Protein AF-M7NR10-F1 (afdb_monomer_lite)

pLDDT: mean 88.21, std 9.92, range [41.5, 98.06]

Organism: NCBI:txid1279009

Radius of gyration: 16.75 Å; chains: 1; bounding box: 36×43×39 Å

Secondary structure (DSSP, 8-state):
---S-SS-TTSS-----------HHHHHHHHHTT--HHHHHHHHHHHHHT-TTS--THHHHHHHHHHHHTTTTTTTS-HHHHHHHHHHHHHHHHT--TT--HHHHHHHHHHHHHHHHHHHHHHHHHHHTT-

Sequence (131 aa):
MKLPFKKKPWEGAQIVEIRLLFPAHSWMLCRLLAVDPEKLILDFLTTLGGESYSRQGPARQLLEEYLLHCDYGQQHYTPEDIRLMLEELRAIGLLWPREASRKITQRHTAWRNMYHQYWYRKWYDKNRRKH

Structure (mmCIF, N/CA/C/O backbone):
data_AF-M7NR10-F1
#
_entry.id   AF-M7NR10-F1
#
loop_
_atom_site.group_PDB
_atom_site.id
_atom_site.type_symbol
_atom_site.label_atom_id
_atom_site.label_alt_id
_atom_site.label_comp_id
_atom_site.label_asym_id
_atom_site.label_entity_id
_atom_site.label_seq_id
_atom_site.pdbx_PDB_ins_code
_atom_site.Cartn_x
_atom_site.Cartn_y
_atom_site.Cartn_z
_atom_site.occupancy
_atom_site.B_iso_or_equiv
_atom_site.auth_seq_id
_atom_site.auth_comp_id
_atom_site.auth_asym_id
_atom_site.auth_atom_id
_atom_site.pdbx_PDB_model_num
ATOM 1 N N . MET A 1 1 ? -0.275 1.034 20.791 1.00 47.94 1 MET A N 1
ATOM 2 C CA . MET A 1 1 ? 0.257 -0.065 19.953 1.00 47.94 1 MET A CA 1
ATOM 3 C C . MET A 1 1 ? 1.736 0.195 19.694 1.00 47.94 1 MET A C 1
ATOM 5 O O . MET A 1 1 ? 2.055 1.288 19.243 1.00 47.94 1 MET A O 1
ATOM 9 N N . LYS A 1 2 ? 2.648 -0.732 20.026 1.00 56.31 2 LYS A N 1
ATOM 10 C CA . LYS A 1 2 ? 4.056 -0.606 19.604 1.00 56.31 2 LYS A CA 1
ATOM 11 C C . LYS A 1 2 ? 4.127 -0.950 18.120 1.00 56.31 2 LYS A C 1
ATOM 13 O O . LYS A 1 2 ? 3.666 -2.015 17.723 1.00 56.31 2 LYS A O 1
ATOM 18 N N . LEU A 1 3 ? 4.644 -0.031 17.315 1.00 62.41 3 LEU A N 1
ATOM 19 C CA . LEU A 1 3 ? 4.812 -0.254 15.886 1.00 62.41 3 LEU A CA 1
ATOM 20 C C . LEU A 1 3 ? 6.012 -1.186 15.643 1.00 62.41 3 LEU A C 1
ATOM 22 O O . LEU A 1 3 ? 7.032 -1.017 16.310 1.00 62.41 3 LEU A O 1
ATOM 26 N N . PRO A 1 4 ? 5.934 -2.128 14.687 1.00 67.44 4 PRO A N 1
ATOM 27 C CA . PRO A 1 4 ? 7.059 -3.002 14.342 1.00 67.44 4 PRO A CA 1
ATOM 28 C C . PRO A 1 4 ? 8.168 -2.272 13.557 1.00 67.44 4 PRO A C 1
ATOM 30 O O . PRO A 1 4 ? 9.196 -2.860 13.230 1.00 67.44 4 PRO A O 1
ATOM 33 N N . PHE A 1 5 ? 7.972 -0.990 13.237 1.00 69.44 5 PHE A N 1
ATOM 34 C CA . PHE A 1 5 ? 8.880 -0.193 12.420 1.00 69.44 5 PHE A CA 1
ATOM 35 C C . PHE A 1 5 ? 10.034 0.378 13.255 1.00 69.44 5 PHE A C 1
ATOM 37 O O . PHE A 1 5 ? 9.820 1.027 14.278 1.00 69.44 5 PHE A O 1
ATOM 44 N N . LYS A 1 6 ? 11.272 0.173 12.787 1.00 72.12 6 LYS A N 1
ATOM 45 C CA . LYS A 1 6 ? 12.489 0.761 13.389 1.00 72.12 6 LYS A CA 1
ATOM 46 C C . LYS A 1 6 ? 12.704 2.224 12.983 1.00 72.12 6 LYS A C 1
ATOM 48 O O . LYS A 1 6 ? 13.484 2.933 13.610 1.00 72.12 6 LYS A O 1
ATOM 53 N N . LYS A 1 7 ? 12.042 2.647 11.909 1.00 80.25 7 LYS A N 1
ATOM 54 C CA . LYS A 1 7 ? 12.165 3.949 11.254 1.00 80.25 7 LYS A CA 1
ATOM 55 C C . LYS A 1 7 ? 10.805 4.634 11.192 1.00 80.25 7 LYS A C 1
ATOM 57 O O . LYS A 1 7 ? 9.768 4.004 11.411 1.00 80.25 7 LYS A O 1
ATOM 62 N N . LYS A 1 8 ? 10.785 5.932 10.897 1.00 83.44 8 LYS A N 1
ATOM 63 C CA . LYS A 1 8 ? 9.522 6.685 10.814 1.00 83.44 8 LYS A CA 1
ATOM 64 C C . LYS A 1 8 ? 8.688 6.183 9.625 1.00 83.44 8 LYS A C 1
ATOM 66 O O . LYS A 1 8 ? 9.279 5.824 8.610 1.00 83.44 8 LYS A O 1
ATOM 71 N N . PRO A 1 9 ? 7.341 6.196 9.688 1.00 80.31 9 PRO A N 1
ATOM 72 C CA . PRO A 1 9 ? 6.489 5.627 8.632 1.00 80.31 9 PRO A CA 1
ATOM 73 C C . PRO A 1 9 ? 6.743 6.168 7.215 1.00 80.31 9 PRO A C 1
ATOM 75 O O . PRO A 1 9 ? 6.483 5.481 6.237 1.00 80.31 9 PRO A O 1
ATOM 78 N N . TRP A 1 10 ? 7.273 7.387 7.094 1.00 82.50 10 TRP A N 1
ATOM 79 C CA . TRP A 1 10 ? 7.559 8.049 5.819 1.00 82.50 10 TRP A CA 1
ATOM 80 C C . TRP A 1 10 ? 8.992 7.851 5.294 1.00 82.50 10 TRP A C 1
ATOM 82 O O . TRP A 1 10 ? 9.328 8.381 4.237 1.00 82.50 10 TRP A O 1
ATOM 92 N N . GLU A 1 11 ? 9.855 7.105 5.992 1.00 80.88 11 GLU A N 1
ATOM 93 C CA . GLU A 1 11 ? 11.265 6.881 5.612 1.00 80.88 11 GLU A CA 1
ATOM 94 C C . GLU A 1 11 ? 11.441 5.794 4.530 1.00 80.88 11 GLU A C 1
ATOM 96 O O . GLU A 1 11 ? 12.348 4.963 4.597 1.00 80.88 11 GLU A O 1
ATOM 101 N N . GLY A 1 12 ? 10.582 5.827 3.506 1.00 75.75 12 GLY A N 1
ATOM 102 C CA . GLY A 1 12 ? 10.587 4.892 2.381 1.00 75.75 12 GLY A CA 1
ATOM 103 C C . GLY A 1 12 ? 10.167 3.466 2.755 1.00 75.75 12 GLY A C 1
ATOM 104 O O . GLY A 1 12 ? 9.621 3.220 3.831 1.00 75.75 12 GLY A O 1
ATOM 105 N N . ALA A 1 13 ? 10.418 2.523 1.842 1.00 78.94 13 ALA A N 1
ATOM 106 C CA . ALA A 1 13 ? 10.161 1.107 2.081 1.00 78.94 13 ALA A CA 1
ATOM 107 C C . ALA A 1 13 ? 11.066 0.578 3.202 1.00 78.94 13 ALA A C 1
ATOM 109 O O . ALA A 1 13 ? 12.273 0.835 3.229 1.00 78.94 13 ALA A O 1
ATOM 110 N N . GLN A 1 14 ? 10.476 -0.179 4.122 1.00 81.62 14 GLN A N 1
ATOM 111 C CA . GLN A 1 14 ? 11.174 -0.775 5.254 1.00 81.62 14 GLN A CA 1
ATOM 112 C C . GLN A 1 14 ? 10.982 -2.283 5.217 1.00 81.62 14 GLN A C 1
ATOM 114 O O . GLN A 1 14 ? 9.866 -2.760 5.022 1.00 81.62 14 GLN A O 1
ATOM 119 N N . ILE A 1 15 ? 12.065 -3.025 5.439 1.00 83.50 15 ILE A N 1
ATOM 120 C CA . ILE A 1 15 ? 11.968 -4.463 5.670 1.00 83.50 15 ILE A CA 1
ATOM 121 C C . ILE A 1 15 ? 11.448 -4.658 7.090 1.00 83.50 15 ILE A C 1
ATOM 123 O O . ILE A 1 15 ? 12.030 -4.145 8.050 1.00 83.50 15 ILE A O 1
ATOM 127 N N . VAL A 1 16 ? 10.342 -5.386 7.201 1.00 82.75 16 VAL A N 1
ATOM 128 C CA . VAL A 1 16 ? 9.709 -5.725 8.472 1.00 82.75 16 VAL A CA 1
ATOM 129 C C . VAL A 1 16 ? 9.544 -7.232 8.529 1.00 82.75 16 VAL A C 1
ATOM 131 O O . VAL A 1 16 ? 8.984 -7.833 7.618 1.00 82.75 16 VAL A O 1
ATOM 134 N N . GLU A 1 17 ? 10.011 -7.833 9.617 1.00 85.00 17 GLU A N 1
ATOM 135 C CA . GLU A 1 17 ? 9.738 -9.234 9.917 1.00 85.00 17 GLU A CA 1
ATOM 136 C C . GLU A 1 17 ? 8.450 -9.322 10.733 1.00 85.00 17 GLU A C 1
ATOM 138 O O . GLU A 1 17 ? 8.346 -8.752 11.822 1.00 85.00 17 GLU A O 1
ATOM 143 N N . ILE A 1 18 ? 7.456 -10.029 10.199 1.00 84.31 18 ILE A N 1
ATOM 144 C CA . ILE A 1 18 ? 6.164 -10.231 10.852 1.00 84.31 18 ILE A CA 1
ATOM 145 C C . ILE A 1 18 ? 5.956 -11.731 11.026 1.00 84.31 18 ILE A C 1
ATOM 147 O O . ILE A 1 18 ? 5.968 -12.488 10.059 1.00 84.31 18 ILE A O 1
ATOM 151 N N . ARG A 1 19 ? 5.732 -12.165 12.270 1.00 88.62 19 ARG A N 1
ATOM 152 C CA . ARG A 1 19 ? 5.220 -13.511 12.542 1.00 88.62 19 ARG A CA 1
ATOM 153 C C . ARG A 1 19 ? 3.703 -13.467 12.442 1.00 88.62 19 ARG A C 1
ATOM 155 O O . ARG A 1 19 ? 3.051 -12.851 13.280 1.00 88.62 19 ARG A O 1
ATOM 162 N N . LEU A 1 20 ? 3.162 -14.103 11.411 1.00 87.44 20 LEU A N 1
ATOM 163 C CA . LEU A 1 20 ? 1.730 -14.175 11.153 1.00 87.44 20 LEU A CA 1
AT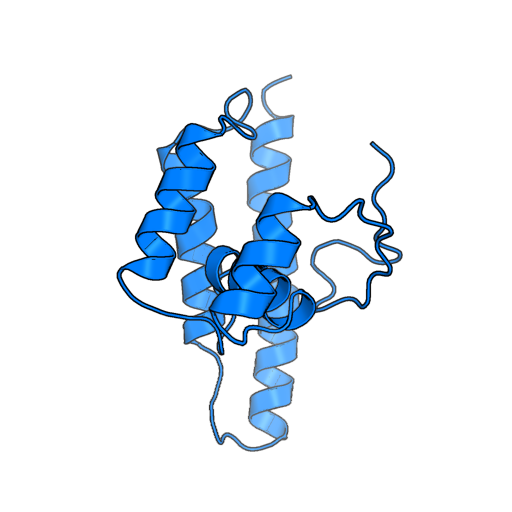OM 164 C C . LEU A 1 20 ? 1.262 -15.625 11.283 1.00 87.44 20 LEU A C 1
ATOM 166 O O . LEU A 1 20 ? 1.874 -16.530 10.718 1.00 87.44 20 LEU A O 1
ATOM 170 N N . LEU A 1 21 ? 0.147 -15.842 11.981 1.00 92.50 21 LEU A N 1
ATOM 171 C CA . LEU A 1 21 ? -0.597 -17.090 11.846 1.00 92.50 21 LEU A CA 1
ATOM 172 C C . LEU A 1 21 ? -1.349 -17.031 10.517 1.00 92.50 21 LEU A C 1
ATOM 174 O O . LEU A 1 21 ? -2.330 -16.301 10.388 1.00 92.50 21 LEU A O 1
ATOM 178 N N . PHE A 1 22 ? -0.859 -17.760 9.518 1.00 91.62 22 PHE A N 1
ATOM 179 C CA . PHE A 1 22 ? -1.507 -17.816 8.213 1.00 91.62 22 PHE A CA 1
ATOM 180 C C . PHE A 1 22 ? -2.661 -18.831 8.252 1.00 91.62 22 PHE A C 1
ATOM 182 O O . PHE A 1 22 ? -2.403 -20.011 8.513 1.00 91.62 22 PHE A O 1
ATOM 189 N N . PRO A 1 23 ? -3.926 -18.422 8.029 1.00 94.94 23 PRO A N 1
ATOM 190 C CA . PRO A 1 23 ? -5.066 -19.324 8.156 1.00 94.94 23 PRO A CA 1
ATOM 191 C C . PRO A 1 23 ? -4.978 -20.515 7.197 1.00 94.94 23 PRO A C 1
ATOM 193 O O . PRO A 1 23 ? -4.626 -20.357 6.027 1.00 94.94 23 PRO A O 1
ATOM 196 N N . ALA A 1 24 ? -5.381 -21.700 7.665 1.00 96.50 24 ALA A N 1
ATOM 197 C CA . ALA A 1 24 ? -5.380 -22.917 6.850 1.00 96.50 24 ALA A CA 1
ATOM 198 C C . ALA A 1 24 ? -6.186 -22.746 5.549 1.00 96.50 24 ALA A C 1
ATOM 200 O O . ALA A 1 24 ? -5.735 -23.164 4.488 1.00 96.50 24 ALA A O 1
ATOM 201 N N . HIS A 1 25 ? -7.331 -22.055 5.610 1.00 96.12 25 HIS A N 1
ATOM 202 C CA . HIS A 1 25 ? -8.148 -21.727 4.437 1.00 96.12 25 HIS A CA 1
ATOM 203 C C . HIS A 1 25 ? -7.375 -20.930 3.383 1.00 96.12 25 HIS A C 1
ATOM 205 O O . HIS A 1 25 ? -7.396 -21.280 2.205 1.00 96.12 25 HIS A O 1
ATOM 211 N N . SER A 1 26 ? -6.630 -19.907 3.803 1.00 94.50 26 SER A N 1
ATOM 212 C CA . SER A 1 26 ? -5.771 -19.130 2.909 1.00 94.50 26 SER A CA 1
ATOM 213 C C . SER A 1 26 ? -4.652 -19.996 2.327 1.00 94.50 26 SER A C 1
ATOM 215 O O . SER A 1 26 ? -4.355 -19.896 1.141 1.00 94.50 26 SER A O 1
ATOM 217 N N . TRP A 1 27 ? -4.079 -20.900 3.130 1.00 95.31 27 TRP A N 1
ATOM 218 C CA . TRP A 1 27 ? -3.049 -21.844 2.683 1.00 95.31 27 TRP A CA 1
ATOM 219 C C . TRP A 1 27 ? -3.571 -22.780 1.585 1.00 95.31 27 TRP A C 1
ATOM 221 O O . TRP A 1 27 ? -2.918 -22.962 0.557 1.00 95.31 27 TRP A O 1
ATOM 231 N N . MET A 1 28 ? -4.775 -23.327 1.768 1.00 97.38 28 MET A N 1
ATOM 232 C CA . MET A 1 28 ? -5.437 -24.173 0.773 1.00 97.38 28 MET A CA 1
ATOM 233 C C . MET A 1 28 ? -5.686 -23.412 -0.534 1.00 97.38 28 MET A C 1
ATOM 235 O O . MET A 1 28 ? -5.360 -23.921 -1.605 1.00 97.38 28 MET A O 1
ATOM 239 N N . LEU A 1 29 ? -6.189 -22.175 -0.456 1.00 97.44 29 LEU A N 1
ATOM 240 C CA . LEU A 1 29 ? -6.424 -21.339 -1.637 1.00 97.44 29 LEU A CA 1
ATOM 241 C C . LEU A 1 29 ? -5.130 -21.031 -2.396 1.00 97.44 29 LEU A C 1
ATOM 243 O O . LEU A 1 29 ? -5.087 -21.211 -3.611 1.00 97.44 29 LEU A O 1
ATOM 247 N N . CYS A 1 30 ? -4.062 -20.637 -1.696 1.00 97.12 30 CYS A N 1
ATOM 248 C CA . CYS A 1 30 ? -2.754 -20.397 -2.308 1.00 97.12 30 CYS A CA 1
ATOM 249 C C . CYS A 1 30 ? -2.257 -21.623 -3.086 1.00 97.12 30 CYS A C 1
ATOM 251 O O . CYS A 1 30 ? -1.778 -21.496 -4.213 1.00 97.12 30 CYS A O 1
ATOM 253 N N . ARG A 1 31 ? -2.423 -22.826 -2.521 1.00 97.00 31 ARG A N 1
ATOM 254 C CA . ARG A 1 31 ? -2.018 -24.076 -3.179 1.00 97.00 31 ARG A CA 1
ATOM 255 C C . ARG A 1 31 ? -2.841 -24.385 -4.419 1.00 97.00 31 ARG A C 1
ATOM 257 O O . ARG A 1 31 ? -2.258 -24.753 -5.432 1.00 97.00 31 ARG A O 1
ATOM 264 N N . LEU A 1 32 ? -4.160 -24.222 -4.348 1.00 98.06 32 LEU A N 1
ATOM 265 C CA . LEU A 1 32 ? -5.058 -24.490 -5.474 1.00 98.06 32 LEU A CA 1
ATOM 266 C C . LEU A 1 32 ? -4.857 -23.503 -6.629 1.00 98.06 32 LEU A C 1
ATOM 268 O O . LEU A 1 32 ? -4.923 -23.895 -7.789 1.00 98.06 32 LEU A O 1
ATOM 272 N N . LEU A 1 33 ? -4.586 -22.235 -6.316 1.00 97.38 33 LEU A N 1
ATOM 273 C CA . LEU A 1 33 ? -4.404 -21.170 -7.305 1.00 97.38 33 LEU A CA 1
ATOM 274 C C . LEU A 1 33 ? -2.950 -21.020 -7.784 1.00 97.38 33 LEU A C 1
ATOM 276 O O . LEU A 1 33 ? -2.672 -20.136 -8.590 1.00 97.38 33 LEU A O 1
ATOM 280 N N . ALA A 1 34 ? -2.027 -21.853 -7.286 1.00 97.00 34 ALA A N 1
ATOM 281 C CA . ALA A 1 34 ? -0.588 -21.753 -7.538 1.00 97.00 34 ALA A CA 1
ATOM 282 C C . ALA A 1 34 ? -0.013 -20.349 -7.240 1.00 97.00 34 ALA A C 1
ATOM 284 O O . ALA A 1 34 ? 0.800 -19.813 -7.994 1.00 97.00 34 ALA A O 1
ATOM 285 N N . VAL A 1 35 ? -0.438 -19.750 -6.123 1.00 96.44 35 VAL A N 1
ATOM 286 C CA . VAL A 1 35 ? 0.015 -18.431 -5.664 1.00 96.44 35 VAL A CA 1
ATOM 287 C C . VAL A 1 35 ? 0.869 -18.584 -4.409 1.00 96.44 35 VAL A C 1
ATOM 289 O O . VAL A 1 35 ? 0.464 -19.227 -3.445 1.00 96.44 35 VAL A O 1
ATOM 292 N N . ASP A 1 36 ? 2.042 -17.956 -4.404 1.00 95.19 36 ASP A N 1
ATOM 293 C CA . ASP A 1 36 ? 2.880 -17.848 -3.209 1.00 95.19 36 ASP A CA 1
ATOM 294 C C . ASP A 1 36 ? 2.199 -16.939 -2.156 1.00 95.19 36 ASP A C 1
ATOM 296 O O . ASP A 1 36 ? 1.839 -15.803 -2.489 1.00 95.19 36 ASP A O 1
ATOM 300 N N . PRO A 1 37 ? 2.012 -17.392 -0.897 1.00 93.00 37 PRO A N 1
ATOM 301 C CA . PRO A 1 37 ? 1.477 -16.564 0.183 1.00 93.00 37 PRO A CA 1
ATOM 302 C C . PRO A 1 37 ? 2.191 -15.219 0.368 1.00 93.00 37 PRO A C 1
ATOM 304 O O . PRO A 1 37 ? 1.525 -14.210 0.600 1.00 93.00 37 PRO A O 1
ATOM 307 N N . GLU A 1 38 ? 3.520 -15.176 0.246 1.00 91.69 38 GLU A N 1
ATOM 308 C CA . GLU A 1 38 ? 4.287 -13.933 0.389 1.00 91.69 38 GLU A CA 1
ATOM 309 C C . GLU A 1 38 ? 3.935 -12.958 -0.734 1.00 91.69 38 GLU A C 1
ATOM 311 O O . GLU A 1 38 ? 3.628 -11.789 -0.486 1.00 91.69 38 GLU A O 1
ATOM 316 N N . LYS A 1 39 ? 3.880 -13.466 -1.970 1.00 92.50 39 LYS A N 1
ATOM 317 C CA . LYS A 1 39 ? 3.464 -12.684 -3.135 1.00 92.50 39 LYS A CA 1
ATOM 318 C C . LYS A 1 39 ? 2.038 -12.165 -2.979 1.00 92.50 39 LYS A C 1
ATOM 320 O O . LYS A 1 39 ? 1.789 -11.010 -3.303 1.00 92.50 39 LYS A O 1
ATOM 325 N N . LEU A 1 40 ? 1.111 -12.987 -2.482 1.00 93.62 40 LEU A N 1
ATOM 326 C CA . LEU A 1 40 ? -0.279 -12.582 -2.260 1.00 93.62 40 LEU A CA 1
ATOM 327 C C . LEU A 1 40 ? -0.367 -11.399 -1.285 1.00 93.62 40 LEU A C 1
ATOM 329 O O . LEU A 1 40 ? -1.045 -10.412 -1.571 1.00 93.62 40 LEU A O 1
ATOM 333 N N . ILE A 1 41 ? 0.334 -11.489 -0.151 1.00 93.06 41 ILE A N 1
ATOM 334 C CA . ILE A 1 41 ? 0.364 -10.432 0.867 1.00 93.06 41 ILE A CA 1
ATOM 335 C C . ILE A 1 41 ? 1.024 -9.169 0.304 1.00 93.06 41 ILE A C 1
ATOM 337 O O . ILE A 1 41 ? 0.507 -8.067 0.488 1.00 93.06 41 ILE A O 1
ATOM 341 N N . LEU A 1 42 ? 2.141 -9.312 -0.412 1.00 91.25 42 LEU A N 1
ATOM 342 C CA . LEU A 1 42 ? 2.849 -8.184 -1.009 1.00 91.25 42 LEU A CA 1
ATOM 343 C C . LEU A 1 42 ? 1.999 -7.480 -2.075 1.00 91.25 42 LEU A C 1
ATOM 345 O O . LEU A 1 42 ? 1.886 -6.253 -2.050 1.00 91.25 42 LEU A O 1
ATOM 349 N N . ASP A 1 43 ? 1.371 -8.233 -2.981 1.00 93.56 43 ASP A N 1
ATOM 350 C CA . ASP A 1 43 ? 0.467 -7.700 -4.004 1.00 93.56 43 ASP A CA 1
ATOM 351 C C . ASP A 1 43 ? -0.690 -6.933 -3.342 1.00 93.56 43 ASP A C 1
ATOM 353 O O . ASP A 1 43 ? -1.021 -5.831 -3.780 1.00 93.56 43 ASP A O 1
ATOM 357 N N . PHE A 1 44 ? -1.269 -7.468 -2.262 1.00 93.69 44 PHE A N 1
ATOM 358 C CA . PHE A 1 44 ? -2.323 -6.795 -1.498 1.00 93.69 44 PHE A CA 1
ATOM 359 C C . PHE A 1 44 ? -1.840 -5.458 -0.917 1.00 93.69 44 PHE A C 1
ATOM 361 O O . PHE A 1 44 ? -2.437 -4.414 -1.184 1.00 93.69 44 PHE A O 1
ATOM 368 N N . LEU A 1 45 ? -0.738 -5.468 -0.157 1.00 92.06 45 LEU A N 1
ATOM 369 C CA . LEU A 1 45 ? -0.222 -4.280 0.534 1.00 92.06 45 LEU A CA 1
ATOM 370 C C . LEU A 1 45 ? 0.212 -3.188 -0.444 1.00 92.06 45 LEU A C 1
ATOM 372 O O . LEU A 1 45 ? -0.058 -2.009 -0.223 1.00 92.06 45 LEU A O 1
ATOM 376 N N . THR A 1 46 ? 0.865 -3.574 -1.537 1.00 92.38 46 THR A N 1
ATOM 377 C CA . THR A 1 46 ? 1.363 -2.629 -2.543 1.00 92.38 46 THR A CA 1
ATOM 378 C C . THR A 1 46 ? 0.230 -2.049 -3.386 1.00 92.38 46 THR A C 1
ATOM 380 O O . THR A 1 46 ? 0.275 -0.862 -3.707 1.00 92.38 46 THR A O 1
ATOM 383 N N . THR A 1 47 ? -0.811 -2.838 -3.687 1.00 93.94 47 THR A N 1
ATOM 384 C CA . THR A 1 47 ? -2.039 -2.374 -4.365 1.00 93.94 47 THR A CA 1
ATOM 385 C C . THR A 1 47 ? -2.824 -1.402 -3.504 1.00 93.94 47 THR A C 1
ATOM 387 O O . THR A 1 47 ? -3.176 -0.325 -3.986 1.00 93.94 47 THR A O 1
ATOM 390 N N . LEU A 1 48 ? -3.026 -1.724 -2.227 1.00 91.75 48 LEU A N 1
ATOM 391 C CA . LEU A 1 48 ? -3.679 -0.817 -1.288 1.00 91.75 48 LEU A CA 1
ATOM 392 C C . LEU A 1 48 ? -2.867 0.475 -1.085 1.00 91.75 48 LEU A C 1
ATOM 394 O O . LEU A 1 48 ? -3.422 1.567 -1.119 1.00 91.75 48 LEU A O 1
ATOM 398 N N . GLY A 1 49 ? -1.544 0.361 -0.924 1.00 89.75 49 GLY A N 1
ATOM 399 C CA . GLY A 1 49 ? -0.638 1.500 -0.735 1.00 89.75 49 GLY A CA 1
ATOM 400 C C . GLY A 1 49 ? -0.394 2.346 -1.990 1.00 89.75 49 GLY A C 1
ATOM 401 O O . GLY A 1 49 ? 0.217 3.408 -1.897 1.00 89.75 49 GLY A O 1
ATOM 402 N N . GLY A 1 50 ? -0.857 1.899 -3.161 1.00 90.06 50 GLY A N 1
ATOM 403 C CA . GLY A 1 50 ? -0.709 2.628 -4.418 1.00 90.06 50 GLY A CA 1
ATOM 404 C C . GLY A 1 50 ? 0.728 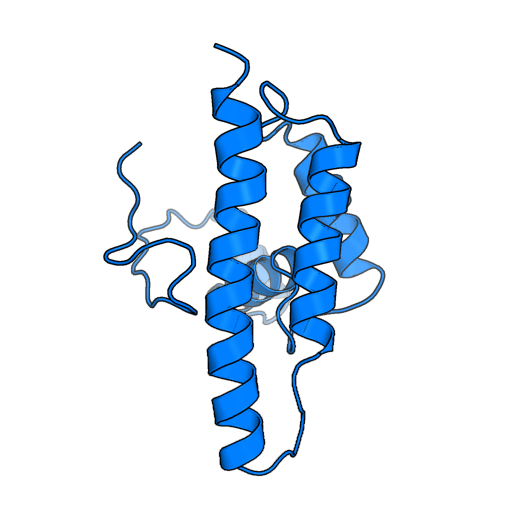2.726 -4.931 1.00 90.06 50 GLY A C 1
ATOM 405 O O . GLY A 1 50 ? 1.067 3.712 -5.582 1.00 90.06 50 GLY A O 1
ATOM 406 N N . GLU A 1 51 ? 1.574 1.727 -4.662 1.00 89.44 51 GLU A N 1
ATOM 407 C CA . GLU A 1 51 ? 2.956 1.705 -5.157 1.00 89.44 51 GLU A CA 1
ATOM 408 C C . GLU A 1 51 ? 3.024 1.709 -6.692 1.00 89.44 51 GLU A C 1
ATOM 410 O O . GLU A 1 51 ? 2.114 1.256 -7.388 1.00 89.44 51 GLU A O 1
ATOM 415 N N . SER A 1 52 ? 4.139 2.177 -7.249 1.00 85.19 52 SER A N 1
ATOM 416 C CA . SER A 1 52 ? 4.291 2.371 -8.700 1.00 85.19 52 SER A CA 1
ATOM 417 C C . SER A 1 52 ? 4.223 1.085 -9.534 1.00 85.19 52 SER A C 1
ATOM 419 O O . SER A 1 52 ? 3.917 1.132 -10.728 1.00 85.19 52 SER A O 1
ATOM 421 N N . TYR A 1 53 ? 4.514 -0.057 -8.913 1.00 84.44 53 TYR A N 1
ATOM 422 C CA . TYR A 1 53 ? 4.471 -1.400 -9.498 1.00 84.44 53 TYR A CA 1
ATOM 423 C C . TYR A 1 53 ? 3.224 -2.192 -9.074 1.00 84.44 53 TYR A C 1
ATOM 425 O O . TYR A 1 53 ? 3.122 -3.384 -9.353 1.00 84.44 53 TYR A O 1
ATOM 433 N N . SER A 1 54 ? 2.282 -1.542 -8.393 1.00 87.69 54 SER A N 1
ATOM 434 C CA . SER A 1 54 ? 1.072 -2.184 -7.899 1.00 87.69 54 SER A CA 1
ATOM 435 C C . SER A 1 54 ? 0.016 -2.413 -8.983 1.00 87.69 54 SER A C 1
ATOM 437 O O . SER A 1 54 ? 0.049 -1.797 -10.057 1.00 87.69 54 SER A O 1
ATOM 439 N N . ARG A 1 55 ? -0.954 -3.292 -8.692 1.00 83.06 55 ARG A N 1
ATOM 440 C CA . ARG A 1 55 ? -2.091 -3.544 -9.586 1.00 83.06 55 ARG A CA 1
ATOM 441 C C . ARG A 1 55 ? -2.949 -2.283 -9.717 1.00 83.06 55 ARG A C 1
ATOM 443 O O . ARG A 1 55 ? -3.168 -1.558 -8.752 1.00 83.06 55 ARG A O 1
ATOM 450 N N . GLN A 1 56 ? -3.453 -2.037 -10.922 1.00 84.06 56 GLN A N 1
ATOM 451 C CA . GLN A 1 56 ? -4.344 -0.912 -11.222 1.00 84.06 56 GLN A CA 1
ATOM 452 C C . GLN A 1 56 ? -5.759 -1.413 -11.539 1.00 84.06 56 GLN A C 1
ATOM 454 O O . GLN A 1 56 ? -5.975 -2.607 -11.751 1.00 84.06 56 GLN A O 1
ATOM 459 N N . GLY A 1 57 ? -6.720 -0.491 -11.601 1.00 88.06 57 GLY A N 1
ATOM 460 C CA . GLY A 1 57 ? -8.084 -0.796 -12.036 1.00 88.06 57 GLY A CA 1
ATOM 461 C C . GLY A 1 57 ? -8.937 -1.495 -10.964 1.00 88.06 57 GLY A C 1
ATOM 462 O O . GLY A 1 57 ? -8.783 -1.185 -9.780 1.00 88.06 57 GLY A O 1
ATOM 463 N N . PRO A 1 58 ? -9.839 -2.422 -11.347 1.00 91.62 58 PRO A N 1
ATOM 464 C CA . PRO A 1 58 ? -10.897 -2.931 -10.465 1.00 91.62 58 PRO A CA 1
ATOM 465 C C . PRO A 1 58 ? -10.403 -3.565 -9.162 1.00 91.62 58 PRO A C 1
ATOM 467 O O . PRO A 1 58 ? -10.997 -3.362 -8.109 1.00 91.62 58 PRO A O 1
ATOM 470 N N . ALA A 1 59 ? -9.280 -4.289 -9.204 1.00 91.19 59 ALA A N 1
ATOM 471 C CA . ALA A 1 59 ? -8.720 -4.931 -8.014 1.00 91.19 59 ALA A CA 1
ATOM 472 C C . ALA A 1 59 ? -8.394 -3.916 -6.909 1.00 91.19 59 ALA A C 1
ATOM 474 O O . ALA A 1 59 ? -8.611 -4.187 -5.735 1.00 91.19 59 ALA A O 1
ATOM 475 N N . ARG A 1 60 ? -7.905 -2.732 -7.285 1.00 91.62 60 ARG A N 1
ATOM 476 C CA . ARG A 1 60 ? -7.617 -1.664 -6.333 1.00 91.62 60 ARG A CA 1
ATOM 477 C C . ARG A 1 60 ? -8.901 -1.085 -5.746 1.00 91.62 60 ARG A C 1
ATOM 479 O O . ARG A 1 60 ? -8.969 -0.932 -4.536 1.00 91.62 60 ARG A O 1
ATOM 486 N N . GLN A 1 61 ? -9.899 -0.798 -6.582 1.00 92.75 61 GLN A N 1
ATOM 487 C CA . GLN A 1 61 ? -11.186 -0.255 -6.127 1.00 92.75 61 GLN A CA 1
ATOM 488 C C . GLN A 1 61 ? -11.829 -1.171 -5.079 1.00 92.75 61 GLN A C 1
ATOM 490 O O . GLN A 1 61 ? -12.213 -0.700 -4.015 1.00 92.75 61 GLN A O 1
ATOM 495 N N . LEU A 1 62 ? -11.807 -2.487 -5.316 1.00 94.62 62 LEU A N 1
ATOM 496 C CA . LEU A 1 62 ? -12.288 -3.480 -4.352 1.00 94.62 62 LEU A CA 1
ATOM 497 C C . LEU A 1 62 ? -11.511 -3.458 -3.028 1.00 94.62 62 LEU A C 1
ATOM 499 O O . LEU A 1 62 ? -12.102 -3.649 -1.971 1.00 94.62 62 LEU A O 1
ATOM 503 N N . LEU A 1 63 ? -10.195 -3.221 -3.058 1.00 94.31 63 LEU A N 1
ATOM 504 C CA . LEU A 1 63 ? -9.399 -3.103 -1.832 1.00 94.31 63 LEU A CA 1
ATOM 505 C C . LEU A 1 63 ? -9.685 -1.809 -1.063 1.00 94.31 63 LEU A C 1
ATOM 507 O O . LEU A 1 63 ? -9.709 -1.833 0.166 1.00 94.31 63 LEU A O 1
ATOM 511 N N . GLU A 1 64 ? -9.904 -0.696 -1.762 1.00 92.19 64 GLU A N 1
ATOM 512 C CA . GLU A 1 64 ? -10.302 0.572 -1.140 1.00 92.19 64 GLU A CA 1
ATOM 513 C C . GLU A 1 64 ? -11.688 0.444 -0.488 1.00 92.19 64 GLU A C 1
ATOM 515 O O . GLU A 1 64 ? -11.863 0.831 0.666 1.00 92.19 64 GLU A O 1
ATOM 520 N N . GLU A 1 65 ? -12.651 -0.163 -1.185 1.00 93.56 65 GLU A N 1
ATOM 521 C CA . GLU A 1 65 ? -13.988 -0.461 -0.657 1.00 93.56 65 GLU A CA 1
ATOM 522 C C . GLU A 1 65 ? -13.929 -1.405 0.546 1.00 93.56 65 GLU A C 1
ATOM 524 O O . GLU A 1 65 ? -14.533 -1.129 1.584 1.00 93.56 65 GLU A O 1
ATOM 529 N N . TYR A 1 66 ? -13.142 -2.478 0.451 1.00 94.00 66 TYR A N 1
ATOM 530 C CA . TYR A 1 66 ? -12.915 -3.399 1.560 1.00 94.00 66 TYR A CA 1
ATOM 531 C C . TYR A 1 66 ? -12.345 -2.681 2.791 1.00 94.00 66 TYR A C 1
ATOM 533 O O . 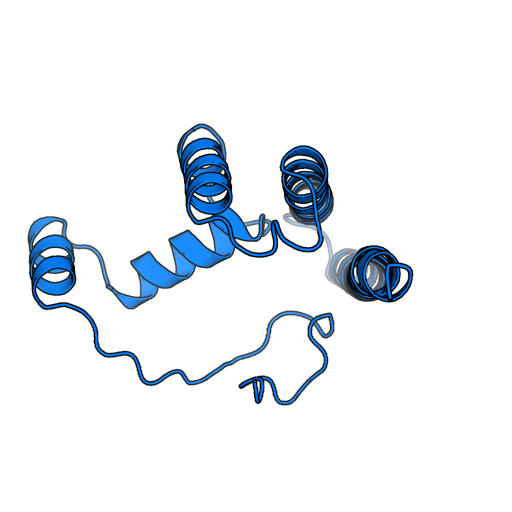TYR A 1 66 ? -12.812 -2.910 3.907 1.00 94.00 66 TYR A O 1
ATOM 541 N N . LEU A 1 67 ? -11.366 -1.786 2.603 1.00 92.50 67 LEU A N 1
ATOM 542 C CA . LEU A 1 67 ? -10.779 -1.007 3.694 1.00 92.50 67 LEU A CA 1
ATOM 543 C C . LEU A 1 67 ? -11.826 -0.120 4.379 1.00 92.50 67 LEU A C 1
ATOM 545 O O .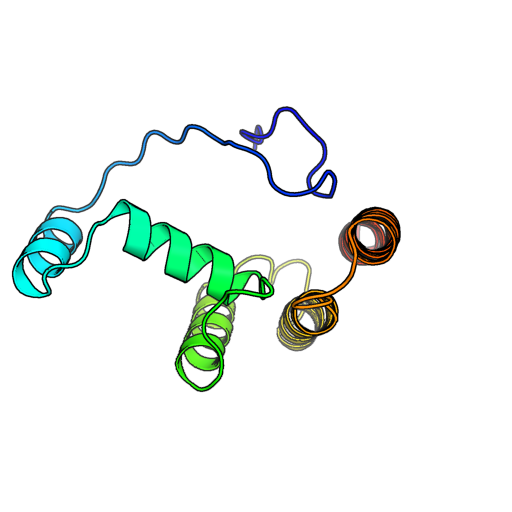 LEU A 1 67 ? -11.858 -0.052 5.608 1.00 92.50 67 LEU A O 1
ATOM 549 N N . LEU A 1 68 ? -12.681 0.538 3.592 1.00 92.12 68 LEU A N 1
ATOM 550 C CA . LEU A 1 68 ? -13.754 1.388 4.105 1.00 92.12 68 LEU A CA 1
ATOM 551 C C . LEU A 1 68 ? -14.783 0.589 4.910 1.00 92.12 68 LEU A C 1
ATOM 553 O O . LEU A 1 68 ? -15.225 1.076 5.944 1.00 92.12 68 LEU A O 1
ATOM 557 N N . HIS A 1 69 ? -15.115 -0.630 4.478 1.00 93.94 69 HIS A N 1
ATOM 558 C CA . HIS A 1 69 ? -16.044 -1.524 5.178 1.00 93.94 69 HIS A CA 1
ATOM 559 C C . HIS A 1 69 ? -15.472 -2.180 6.438 1.00 93.94 69 HIS A C 1
ATOM 561 O O . HIS A 1 69 ? -16.229 -2.693 7.254 1.00 93.94 69 HIS A O 1
ATOM 567 N N . CYS A 1 70 ? -14.151 -2.178 6.614 1.00 92.31 70 CYS A N 1
ATOM 568 C CA . CYS A 1 70 ? -13.518 -2.648 7.847 1.00 92.31 70 CYS A CA 1
ATOM 569 C C . CYS A 1 70 ? -13.569 -1.609 8.984 1.00 92.31 70 CYS A C 1
ATOM 571 O O . CYS A 1 70 ? -13.035 -1.862 10.062 1.00 92.31 70 CYS A O 1
ATOM 573 N N . ASP A 1 71 ? -14.136 -0.425 8.730 1.00 86.69 71 ASP A N 1
ATOM 574 C CA . ASP A 1 71 ? -14.284 0.689 9.672 1.00 86.69 71 ASP A CA 1
ATOM 575 C C . ASP A 1 71 ? -12.978 1.171 10.335 1.00 86.69 71 ASP A C 1
ATOM 577 O O . ASP A 1 71 ? -12.971 1.853 11.367 1.00 86.69 71 ASP A O 1
ATOM 581 N N . TYR A 1 72 ? -11.831 0.881 9.713 1.00 88.06 72 TYR A N 1
ATOM 582 C CA . TYR A 1 72 ? -10.533 1.295 10.229 1.00 88.06 72 TYR A CA 1
ATOM 583 C C . TYR A 1 72 ? -10.410 2.819 10.270 1.00 88.06 72 TYR A C 1
ATOM 585 O O . TYR A 1 72 ? -10.524 3.507 9.259 1.00 88.06 72 TYR A O 1
ATOM 593 N N . GLY A 1 73 ? -10.116 3.357 11.455 1.00 84.06 73 GLY A N 1
ATOM 594 C CA . GLY A 1 73 ? -9.852 4.785 11.632 1.00 84.06 73 GLY A CA 1
ATOM 595 C C . GLY A 1 73 ? -11.073 5.698 11.467 1.00 84.06 73 GLY A C 1
ATOM 596 O O . GLY A 1 73 ? -10.902 6.916 11.542 1.00 84.06 73 GLY A O 1
ATOM 597 N N . GLN A 1 74 ? -12.288 5.152 11.314 1.00 82.06 74 GLN A N 1
ATOM 598 C CA . GLN A 1 74 ? -13.511 5.946 11.121 1.00 82.06 74 GLN A CA 1
ATOM 599 C C . GLN A 1 74 ? -13.869 6.838 12.321 1.00 82.06 74 GLN A C 1
ATOM 601 O O . GLN A 1 74 ? -14.502 7.878 12.170 1.00 82.06 74 GLN A O 1
ATOM 606 N N . GLN A 1 75 ? -13.375 6.506 13.516 1.00 86.31 75 GLN A N 1
ATOM 607 C CA . GLN A 1 75 ? -13.465 7.373 14.698 1.00 86.31 75 GLN A CA 1
ATOM 608 C C . GLN A 1 75 ? -12.726 8.723 14.531 1.00 86.31 75 GLN A C 1
ATOM 610 O O . GLN A 1 75 ? -12.931 9.651 15.310 1.00 86.31 75 GLN A O 1
ATOM 615 N N . HIS A 1 76 ? -11.855 8.848 13.524 1.00 88.62 76 HIS A N 1
ATOM 616 C CA . HIS A 1 76 ? -11.024 10.030 13.287 1.00 88.62 76 HIS A CA 1
ATOM 617 C C . HIS A 1 76 ? -11.274 10.673 11.916 1.00 88.62 76 HIS A C 1
ATOM 619 O O . HIS A 1 76 ? -11.257 11.908 11.798 1.00 88.62 76 HIS A O 1
ATOM 625 N N . TYR A 1 77 ? -11.538 9.848 10.903 1.00 92.25 77 TYR A N 1
ATOM 626 C CA . TYR A 1 77 ? -11.616 10.231 9.497 1.00 92.25 77 TYR A CA 1
ATOM 627 C C . TYR A 1 77 ? -12.941 9.791 8.882 1.00 92.25 77 TYR A C 1
ATOM 629 O O . TYR A 1 77 ? -13.437 8.711 9.190 1.00 92.25 77 TYR A O 1
ATOM 637 N N . THR A 1 78 ? -13.505 10.611 7.997 1.00 92.56 78 THR A N 1
ATOM 638 C CA . THR A 1 78 ? -14.681 10.194 7.224 1.00 92.56 78 THR A CA 1
ATOM 639 C C . THR A 1 78 ? -14.274 9.225 6.105 1.00 92.56 78 THR A C 1
ATOM 641 O O . THR A 1 78 ? -13.095 9.165 5.736 1.00 92.56 78 THR A O 1
ATOM 644 N N . PRO A 1 79 ? -15.220 8.484 5.508 1.00 92.69 79 PRO A N 1
ATOM 645 C CA . PRO A 1 79 ? -14.941 7.685 4.316 1.00 92.69 79 PRO A CA 1
ATOM 646 C C . PRO A 1 79 ? -14.291 8.493 3.181 1.00 92.69 79 PRO A C 1
ATOM 648 O O . PRO A 1 79 ? -13.386 8.009 2.506 1.00 92.69 79 PRO A O 1
ATOM 651 N N . GLU A 1 80 ? -14.706 9.743 2.988 1.00 93.69 80 GLU A N 1
ATOM 652 C CA . GLU A 1 80 ? -14.158 10.656 1.978 1.00 93.69 80 GLU A CA 1
ATOM 653 C C . GLU A 1 80 ? -12.704 11.028 2.285 1.00 93.69 80 GLU A C 1
ATOM 655 O O . GLU A 1 80 ? -11.879 11.065 1.373 1.00 93.69 80 GLU A O 1
ATOM 660 N N . ASP A 1 81 ? -12.364 11.236 3.561 1.00 94.44 81 ASP A N 1
ATOM 661 C CA . ASP A 1 81 ? -10.981 11.466 3.983 1.00 94.44 81 ASP A CA 1
ATOM 662 C C . ASP A 1 81 ? -10.086 10.270 3.647 1.00 94.44 81 ASP A C 1
ATOM 664 O O . ASP A 1 81 ? -8.987 10.447 3.124 1.00 94.44 81 ASP A O 1
ATOM 668 N N . ILE A 1 82 ? -10.558 9.051 3.921 1.00 93.69 82 ILE A N 1
ATOM 669 C CA . ILE A 1 82 ? -9.808 7.820 3.644 1.00 93.69 82 ILE A CA 1
ATOM 670 C C . ILE A 1 82 ? -9.629 7.629 2.132 1.00 93.69 82 ILE A C 1
ATOM 672 O O . ILE A 1 82 ? -8.531 7.301 1.681 1.00 93.69 82 ILE A O 1
ATOM 676 N N . ARG A 1 83 ? -10.665 7.889 1.325 1.00 93.62 83 ARG A N 1
ATOM 677 C CA . ARG A 1 83 ? -10.541 7.857 -0.143 1.00 93.62 83 ARG A CA 1
ATOM 678 C C . ARG A 1 83 ? -9.495 8.851 -0.637 1.00 93.62 83 ARG A C 1
ATOM 680 O O . ARG A 1 83 ? -8.624 8.476 -1.419 1.00 93.62 83 ARG A O 1
ATOM 687 N N . LEU A 1 84 ? -9.526 10.082 -0.124 1.00 95.25 84 LEU A N 1
ATOM 688 C CA . LEU A 1 84 ? -8.562 11.111 -0.503 1.00 95.25 84 LEU A CA 1
ATOM 689 C C . LEU A 1 84 ? -7.129 10.734 -0.094 1.00 95.25 84 LEU A C 1
ATOM 691 O O . LEU A 1 84 ? -6.200 10.925 -0.873 1.00 95.25 84 LEU A O 1
ATOM 695 N N . MET A 1 85 ? -6.936 10.141 1.089 1.00 95.19 85 MET A N 1
ATOM 696 C CA . MET A 1 85 ? -5.639 9.597 1.511 1.00 95.19 85 MET A CA 1
ATOM 697 C C . MET A 1 85 ? -5.075 8.597 0.491 1.00 95.19 85 MET A C 1
ATOM 699 O O . MET A 1 85 ? -3.908 8.696 0.107 1.00 95.19 85 MET A O 1
ATOM 703 N N . LEU A 1 86 ? -5.895 7.641 0.047 1.00 94.00 86 LEU A N 1
ATOM 704 C CA . LEU A 1 86 ? -5.491 6.585 -0.888 1.00 94.00 86 LEU A CA 1
ATOM 705 C C . LEU A 1 86 ? -5.236 7.130 -2.301 1.00 94.00 86 LEU A C 1
ATOM 707 O O . LEU A 1 86 ? -4.317 6.667 -2.990 1.00 94.00 86 LEU A O 1
ATOM 711 N N . GLU A 1 87 ? -6.012 8.124 -2.730 1.00 93.31 87 GLU A N 1
ATOM 712 C CA . GLU A 1 87 ? -5.823 8.822 -4.003 1.00 93.31 87 GLU A CA 1
ATOM 713 C C . GLU A 1 87 ? -4.520 9.633 -4.021 1.00 93.31 87 GLU A C 1
ATOM 715 O O . GLU A 1 87 ? -3.744 9.543 -4.974 1.00 93.31 87 GLU A O 1
ATOM 720 N N . GLU A 1 88 ? -4.219 10.365 -2.946 1.00 94.81 88 GLU A N 1
ATOM 721 C CA . GLU A 1 88 ? -2.965 11.111 -2.820 1.00 94.81 88 GLU A CA 1
ATOM 722 C C . GLU A 1 88 ? -1.748 10.176 -2.898 1.00 94.81 88 GLU A C 1
ATOM 724 O O . GLU A 1 88 ? -0.808 10.448 -3.648 1.00 94.81 88 GLU A O 1
ATOM 729 N N . LEU A 1 89 ? -1.773 9.039 -2.191 1.00 92.38 89 LEU A N 1
ATOM 730 C CA . LEU A 1 89 ? -0.697 8.041 -2.258 1.00 92.38 89 LEU A CA 1
ATOM 731 C C . LEU A 1 89 ? -0.536 7.451 -3.665 1.00 92.38 89 LEU A C 1
ATOM 733 O O . LEU A 1 89 ? 0.586 7.289 -4.152 1.00 92.38 89 LEU A O 1
ATOM 737 N N . ARG A 1 90 ? -1.649 7.197 -4.362 1.00 91.56 90 ARG A N 1
ATOM 738 C CA . ARG A 1 90 ? -1.634 6.744 -5.760 1.00 91.56 90 ARG A CA 1
ATOM 739 C C . ARG A 1 90 ? -0.957 7.736 -6.678 1.00 91.56 90 ARG A C 1
ATOM 741 O O . ARG A 1 90 ? -0.168 7.326 -7.523 1.00 91.56 90 ARG A O 1
ATOM 748 N N . ALA A 1 91 ? -1.294 9.016 -6.551 1.00 92.12 91 ALA A N 1
ATOM 749 C CA . ALA A 1 91 ? -0.736 10.052 -7.405 1.00 92.12 91 ALA A CA 1
ATOM 750 C C . ALA A 1 91 ? 0.797 10.063 -7.300 1.00 92.12 91 ALA A C 1
ATOM 752 O O . ALA A 1 91 ? 1.484 10.100 -8.318 1.00 92.12 91 ALA A O 1
ATOM 753 N N . ILE A 1 92 ? 1.338 9.907 -6.087 1.00 91.00 92 ILE A N 1
ATOM 754 C CA . ILE A 1 92 ? 2.784 9.770 -5.860 1.00 91.00 92 ILE A CA 1
ATOM 755 C C . ILE A 1 92 ? 3.345 8.525 -6.561 1.00 91.00 92 ILE A C 1
ATOM 757 O O . ILE A 1 92 ? 4.394 8.600 -7.202 1.00 91.00 92 ILE A O 1
ATOM 761 N N . GLY A 1 93 ? 2.667 7.380 -6.446 1.00 88.56 93 GLY A N 1
ATOM 762 C CA . GLY A 1 93 ? 3.081 6.136 -7.099 1.00 88.56 93 GLY A CA 1
ATOM 763 C C . GLY A 1 93 ? 3.089 6.231 -8.628 1.00 88.56 93 GLY A C 1
ATOM 764 O O . GLY A 1 93 ? 4.025 5.750 -9.270 1.00 88.56 93 GLY A O 1
ATOM 765 N N . LEU A 1 94 ? 2.092 6.897 -9.218 1.00 89.44 94 LEU A N 1
ATOM 766 C CA . LEU A 1 94 ? 1.975 7.102 -10.666 1.00 89.44 94 LEU A CA 1
ATOM 767 C C . LEU A 1 94 ? 3.064 8.018 -11.237 1.00 89.44 94 LEU A C 1
ATOM 769 O O . LEU A 1 94 ? 3.436 7.862 -12.396 1.00 89.44 94 LEU A O 1
ATOM 773 N N . LEU A 1 95 ? 3.605 8.934 -10.431 1.00 89.94 95 LEU A N 1
ATOM 774 C CA . LEU A 1 95 ? 4.684 9.839 -10.838 1.00 89.94 95 LEU A CA 1
ATOM 775 C C . LEU A 1 95 ? 6.059 9.157 -10.928 1.00 89.94 95 LEU A C 1
ATOM 777 O O . LEU A 1 95 ? 7.042 9.800 -11.302 1.00 8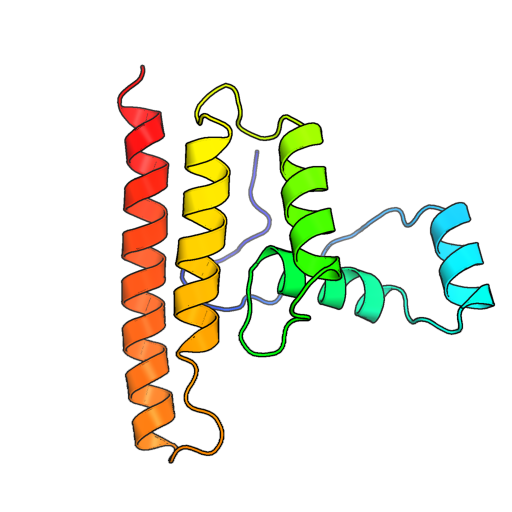9.94 95 LEU A O 1
ATOM 781 N N . TRP A 1 96 ? 6.148 7.860 -10.614 1.00 88.50 96 TRP A N 1
ATOM 782 C CA . TRP A 1 96 ? 7.413 7.141 -10.640 1.00 88.50 96 TRP A CA 1
ATOM 783 C C . TRP A 1 96 ? 8.058 7.155 -12.037 1.00 88.50 96 TRP A C 1
ATOM 785 O O . TRP A 1 96 ? 7.455 6.675 -13.002 1.00 88.50 96 TRP A O 1
ATOM 795 N N . PRO A 1 97 ? 9.308 7.636 -12.162 1.00 87.88 97 PRO A N 1
ATOM 796 C CA . PRO A 1 97 ? 9.949 7.839 -13.451 1.00 87.88 97 PRO A CA 1
ATOM 797 C C . PRO A 1 97 ? 10.509 6.511 -13.976 1.00 87.88 97 PRO A C 1
ATOM 799 O O . PRO A 1 97 ? 11.677 6.174 -13.767 1.00 87.88 97 PRO A O 1
ATOM 802 N N . ARG A 1 98 ? 9.652 5.728 -14.638 1.00 85.69 98 ARG A N 1
ATOM 803 C CA . ARG A 1 98 ? 10.041 4.471 -15.294 1.00 85.69 98 ARG A CA 1
ATOM 804 C C . ARG A 1 98 ? 11.117 4.754 -16.347 1.00 85.69 98 ARG A C 1
ATOM 806 O O . ARG A 1 98 ? 11.036 5.754 -17.050 1.00 85.69 98 ARG A O 1
ATOM 813 N N . GLU A 1 99 ? 12.137 3.897 -16.402 1.00 86.81 99 GLU A N 1
ATOM 814 C CA . GLU A 1 99 ? 13.236 3.959 -17.388 1.00 86.81 99 GLU A CA 1
ATOM 815 C C . GLU A 1 99 ? 14.091 5.243 -17.351 1.00 86.81 99 GLU A C 1
ATOM 817 O O . GLU A 1 99 ? 14.930 5.477 -18.220 1.00 86.81 99 GLU A O 1
ATOM 822 N N . ALA A 1 100 ? 13.939 6.078 -16.322 1.00 87.81 100 ALA A N 1
ATOM 823 C CA . ALA A 1 100 ? 14.703 7.307 -16.215 1.00 87.81 100 ALA A CA 1
ATOM 824 C C . ALA A 1 100 ? 16.145 7.069 -15.747 1.00 87.81 100 ALA A C 1
ATOM 826 O O . ALA A 1 100 ? 16.470 6.109 -15.047 1.00 87.81 100 ALA A O 1
ATOM 827 N N . SER A 1 101 ? 17.023 8.024 -16.065 1.00 93.31 101 SER A N 1
ATOM 828 C CA . SER A 1 101 ? 18.406 7.997 -15.582 1.00 93.31 101 SER A CA 1
ATOM 829 C C . SER A 1 101 ? 18.482 7.924 -14.049 1.00 93.31 101 SER A C 1
ATOM 831 O O . SER A 1 101 ? 17.613 8.426 -13.325 1.00 93.31 101 SER A O 1
ATOM 833 N N . ARG A 1 102 ? 19.588 7.378 -13.528 1.00 91.62 102 ARG A N 1
ATOM 834 C CA . ARG A 1 102 ? 19.862 7.314 -12.081 1.00 91.62 102 ARG A CA 1
ATOM 835 C C . ARG A 1 102 ? 19.697 8.671 -11.390 1.00 91.62 102 ARG A C 1
ATOM 837 O O . ARG A 1 102 ? 19.150 8.732 -10.294 1.00 91.62 102 ARG A O 1
ATOM 844 N N . LYS A 1 103 ? 20.127 9.762 -12.035 1.00 93.94 103 LYS A N 1
ATOM 845 C CA . LYS A 1 103 ? 20.023 11.129 -11.499 1.00 93.94 103 LYS A CA 1
ATOM 846 C C . LYS A 1 103 ? 18.567 11.574 -11.333 1.00 93.94 103 LYS A C 1
ATOM 848 O O . LYS A 1 103 ? 18.228 12.179 -10.319 1.00 93.94 103 LYS A O 1
ATOM 853 N N . ILE A 1 104 ? 17.710 11.270 -12.308 1.00 92.38 104 ILE A N 1
ATOM 854 C CA . ILE A 1 104 ? 16.272 11.572 -12.242 1.00 92.38 104 ILE A CA 1
ATOM 855 C C . ILE A 1 104 ? 15.615 10.718 -11.158 1.00 92.38 104 ILE A C 1
ATOM 857 O O . ILE A 1 104 ? 14.916 11.256 -10.304 1.00 92.38 104 ILE A O 1
ATOM 861 N N . THR A 1 105 ? 15.922 9.420 -11.131 1.00 91.44 105 THR A N 1
ATOM 862 C CA . THR A 1 105 ? 15.419 8.493 -10.109 1.00 91.44 105 THR A CA 1
ATOM 863 C C . THR A 1 105 ? 15.782 8.968 -8.699 1.00 91.44 105 THR A C 1
ATOM 865 O O . THR A 1 105 ? 14.917 9.047 -7.836 1.00 91.44 105 THR A O 1
ATOM 868 N N . GLN A 1 106 ? 17.033 9.377 -8.462 1.00 90.94 106 GLN A N 1
ATOM 869 C CA . GLN A 1 106 ? 17.474 9.900 -7.162 1.00 90.94 106 GLN A CA 1
ATOM 870 C C . GLN A 1 106 ? 16.734 11.177 -6.752 1.00 90.94 106 GLN A C 1
ATOM 872 O O . GLN A 1 106 ? 16.310 11.296 -5.602 1.00 90.94 106 GLN A O 1
ATOM 877 N N . ARG A 1 107 ? 16.549 12.122 -7.684 1.00 92.19 107 ARG A N 1
ATOM 878 C CA . ARG A 1 107 ? 15.779 13.349 -7.428 1.00 92.19 107 ARG A CA 1
ATOM 879 C C . ARG A 1 107 ? 14.324 13.036 -7.088 1.00 92.19 107 ARG A C 1
ATOM 881 O O . ARG A 1 107 ? 13.805 13.585 -6.120 1.00 92.19 107 ARG A O 1
ATOM 888 N N . HIS A 1 108 ? 13.699 12.129 -7.837 1.00 91.19 108 HIS A N 1
ATOM 889 C CA . HIS A 1 108 ? 12.334 11.693 -7.567 1.00 91.19 108 HIS A CA 1
ATOM 890 C C . HIS A 1 108 ? 12.221 11.007 -6.201 1.00 91.19 108 HIS A C 1
ATOM 892 O O . HIS A 1 108 ? 11.319 11.329 -5.439 1.00 91.19 108 HIS A O 1
ATOM 898 N N . THR A 1 109 ? 13.161 10.130 -5.835 1.00 90.06 109 THR A N 1
ATOM 899 C CA . THR A 1 109 ? 13.191 9.498 -4.506 1.00 90.06 109 THR A CA 1
ATOM 900 C C . THR A 1 109 ? 13.294 10.530 -3.382 1.00 90.06 109 THR A C 1
ATOM 902 O O . THR A 1 109 ? 12.574 10.428 -2.391 1.00 90.06 109 THR A O 1
ATOM 905 N N . ALA A 1 110 ? 14.147 11.550 -3.531 1.00 90.75 110 ALA A N 1
ATOM 906 C CA . ALA A 1 110 ? 14.270 12.618 -2.539 1.00 90.75 110 ALA A CA 1
ATOM 907 C C . ALA A 1 110 ? 12.962 13.415 -2.390 1.00 90.75 110 ALA A C 1
ATOM 909 O O . ALA A 1 110 ? 12.491 13.622 -1.271 1.00 90.75 110 ALA A O 1
ATOM 910 N N . TRP A 1 111 ? 12.342 13.801 -3.509 1.00 92.94 111 TRP A N 1
ATOM 911 C CA . TRP A 1 111 ? 11.031 14.453 -3.519 1.00 92.94 111 TRP A CA 1
ATOM 912 C C . TRP A 1 111 ? 9.947 13.580 -2.875 1.00 92.94 111 TRP A C 1
ATOM 914 O O . TRP A 1 111 ? 9.238 14.046 -1.985 1.00 92.94 111 TRP A O 1
ATOM 924 N N . ARG A 1 112 ? 9.870 12.302 -3.258 1.00 91.38 112 ARG A N 1
ATOM 925 C CA . ARG A 1 112 ? 8.898 11.333 -2.742 1.00 91.38 112 ARG A CA 1
ATOM 926 C C . ARG A 1 112 ? 9.002 11.193 -1.225 1.00 91.38 112 ARG A C 1
ATOM 928 O O . ARG A 1 112 ? 7.981 11.217 -0.547 1.00 91.38 112 ARG A O 1
ATOM 935 N N . ASN A 1 113 ? 10.217 11.115 -0.682 1.00 90.19 113 ASN A N 1
ATOM 936 C CA . ASN A 1 113 ? 10.434 11.040 0.765 1.00 90.19 113 ASN A CA 1
ATOM 937 C C . ASN A 1 113 ? 9.952 12.305 1.492 1.00 90.19 113 ASN A C 1
ATOM 939 O O . ASN A 1 113 ? 9.285 12.203 2.523 1.00 90.19 113 ASN A O 1
ATOM 943 N N . MET A 1 114 ? 10.243 13.495 0.950 1.00 91.69 114 MET A N 1
ATOM 944 C CA . MET A 1 114 ? 9.727 14.753 1.508 1.00 91.69 114 MET A CA 1
ATOM 945 C C . MET A 1 114 ? 8.197 14.799 1.460 1.00 91.69 114 MET A C 1
ATOM 947 O O . MET A 1 114 ? 7.556 15.195 2.434 1.00 91.69 114 MET A O 1
ATOM 951 N N . TYR A 1 115 ? 7.605 14.361 0.347 1.00 92.88 115 TYR A N 1
ATOM 952 C CA . TYR A 1 115 ? 6.159 14.360 0.186 1.00 92.88 115 TYR A CA 1
ATOM 953 C C . TYR A 1 115 ? 5.483 13.353 1.121 1.00 92.88 115 TYR A C 1
ATOM 955 O O . TYR A 1 115 ? 4.523 13.719 1.786 1.00 92.88 115 TYR A O 1
ATOM 9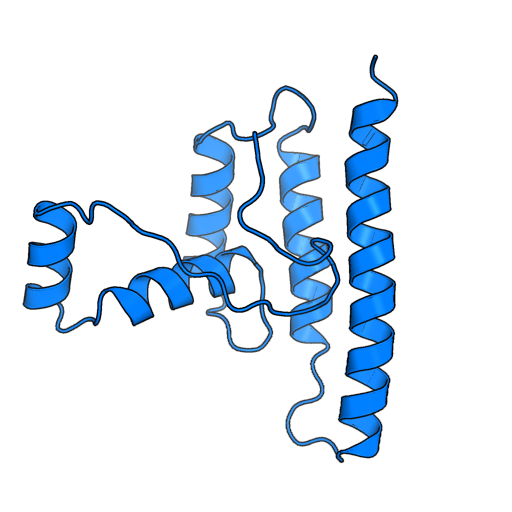63 N N . HIS A 1 116 ? 5.999 12.127 1.261 1.00 93.19 116 HIS A N 1
ATOM 964 C CA . HIS A 1 116 ? 5.484 11.153 2.234 1.00 93.19 116 HIS A CA 1
ATOM 965 C C . HIS A 1 116 ? 5.500 11.712 3.662 1.00 93.19 116 HIS A C 1
ATOM 967 O O . HIS A 1 116 ? 4.552 11.510 4.420 1.00 93.19 116 HIS A O 1
ATOM 973 N N . GLN A 1 117 ? 6.557 12.440 4.036 1.00 93.44 117 GLN A N 1
ATOM 974 C CA . GLN A 1 117 ? 6.644 13.079 5.347 1.00 93.44 117 GLN A CA 1
ATOM 975 C C . GLN A 1 117 ? 5.566 14.150 5.533 1.00 93.44 117 GLN A C 1
ATOM 977 O O . GLN A 1 117 ? 4.922 14.198 6.583 1.00 93.44 117 GLN A O 1
ATOM 982 N N . TYR A 1 118 ? 5.381 15.013 4.533 1.00 94.00 118 TYR A N 1
ATOM 983 C CA . TYR A 1 118 ? 4.324 16.021 4.535 1.00 94.00 118 TYR A CA 1
ATOM 984 C C . TYR A 1 118 ? 2.935 15.374 4.610 1.00 94.00 118 TYR A C 1
ATOM 986 O O . TYR A 1 118 ? 2.148 15.721 5.489 1.00 94.00 118 TYR A O 1
ATOM 994 N N . TRP A 1 119 ? 2.671 14.400 3.738 1.00 94.69 119 TRP A N 1
ATOM 995 C CA . TRP A 1 119 ? 1.415 13.662 3.645 1.00 94.69 119 TRP A CA 1
ATOM 996 C C . TRP A 1 119 ? 1.051 13.013 4.981 1.00 94.69 119 TRP A C 1
ATOM 998 O O . TRP A 1 119 ? -0.049 13.220 5.493 1.00 94.69 119 TRP A O 1
ATOM 1008 N N . TYR A 1 120 ? 2.005 12.316 5.608 1.00 93.00 120 TYR A N 1
ATOM 1009 C CA . TYR A 1 120 ? 1.779 11.687 6.907 1.00 93.00 120 TYR A CA 1
ATOM 1010 C C . TYR A 1 120 ? 1.412 12.729 7.966 1.00 93.00 120 TYR A C 1
ATOM 1012 O O . TYR A 1 120 ? 0.438 12.554 8.693 1.00 93.00 120 TYR A O 1
ATOM 1020 N N . ARG A 1 121 ? 2.166 13.834 8.050 1.00 92.19 121 ARG A N 1
ATOM 1021 C CA . ARG A 1 121 ? 1.909 14.903 9.029 1.00 92.19 121 ARG A CA 1
ATOM 1022 C C . ARG A 1 121 ? 0.544 15.550 8.824 1.00 92.19 121 ARG A C 1
ATOM 1024 O O . ARG A 1 121 ? -0.193 15.681 9.792 1.00 92.19 121 ARG A O 1
ATOM 1031 N N . LYS A 1 122 ? 0.182 15.883 7.580 1.00 93.44 122 LYS A N 1
ATOM 1032 C CA . LYS A 1 122 ? -1.123 16.458 7.215 1.00 93.44 122 LYS A CA 1
ATOM 1033 C C . LYS A 1 122 ? -2.271 15.645 7.818 1.00 93.44 122 LYS A C 1
ATOM 1035 O O . LYS A 1 122 ? -3.133 16.200 8.499 1.00 93.44 122 LYS A O 1
ATOM 1040 N N . TRP A 1 123 ? -2.271 14.335 7.583 1.00 93.81 123 TRP A N 1
ATOM 1041 C CA . TRP A 1 123 ? -3.354 13.463 8.028 1.00 93.81 123 TRP A CA 1
ATOM 1042 C C . TRP A 1 123 ? -3.273 13.127 9.514 1.00 93.81 123 TRP A C 1
ATOM 1044 O O . TRP A 1 123 ? -4.300 13.128 10.195 1.00 93.81 123 TRP A O 1
ATOM 1054 N N . TYR A 1 124 ? -2.072 12.921 10.050 1.00 89.94 124 TYR A N 1
ATOM 1055 C CA . TYR A 1 124 ? -1.860 12.675 11.475 1.00 89.94 124 TYR A CA 1
ATOM 1056 C C . TYR A 1 124 ? -2.298 13.867 12.342 1.00 89.94 124 TYR A C 1
ATOM 1058 O O . TYR A 1 124 ? -3.005 13.695 13.337 1.00 89.94 124 TYR A O 1
ATOM 1066 N N . ASP A 1 125 ? -1.947 15.091 11.943 1.00 87.50 125 ASP A N 1
ATOM 1067 C CA . ASP A 1 125 ? -2.275 16.307 12.692 1.00 87.50 125 ASP A CA 1
ATOM 1068 C C . ASP A 1 125 ? -3.769 16.650 12.619 1.00 87.50 125 ASP A C 1
ATOM 1070 O O . ASP A 1 125 ? -4.314 17.192 13.581 1.00 87.50 125 ASP A O 1
ATOM 1074 N N . LYS A 1 126 ? -4.465 16.283 11.531 1.00 84.88 126 LYS A N 1
ATOM 1075 C CA . LYS A 1 126 ? -5.930 16.416 11.431 1.00 84.88 126 LYS A CA 1
ATOM 1076 C C . LYS A 1 126 ? -6.645 15.660 12.554 1.00 84.88 126 LYS A C 1
ATOM 1078 O O . LYS A 1 126 ? -7.627 16.162 13.095 1.00 84.88 126 LYS A O 1
ATOM 1083 N N . ASN A 1 127 ? -6.129 14.491 12.933 1.00 77.44 127 ASN A N 1
ATOM 1084 C CA . ASN A 1 127 ? -6.676 13.700 14.031 1.00 77.44 127 ASN A CA 1
ATOM 1085 C C . ASN A 1 127 ? -6.403 14.351 15.401 1.00 77.44 127 ASN A C 1
ATOM 1087 O O . ASN A 1 127 ? -7.288 14.456 16.245 1.00 77.44 127 ASN A O 1
ATOM 1091 N N . ARG A 1 128 ? -5.198 14.898 15.599 1.00 63.22 128 ARG A N 1
ATOM 1092 C CA . ARG A 1 128 ? -4.800 15.534 16.868 1.00 63.22 128 ARG A CA 1
ATOM 1093 C C . ARG A 1 128 ? -5.549 16.822 17.215 1.00 63.22 128 ARG A C 1
ATOM 1095 O O . ARG A 1 128 ? -5.437 17.269 18.346 1.00 63.22 128 ARG A O 1
ATOM 1102 N N . ARG A 1 129 ? -6.275 17.430 16.272 1.00 55.25 129 ARG A N 1
ATOM 1103 C CA . ARG A 1 129 ? -7.066 18.655 16.502 1.00 55.25 129 ARG A CA 1
ATOM 1104 C C . ARG A 1 129 ? -8.499 18.390 16.985 1.00 55.25 129 ARG A C 1
ATOM 1106 O O . ARG A 1 129 ? -9.229 19.350 17.201 1.00 55.25 129 ARG A O 1
ATOM 1113 N N . LYS A 1 130 ? -8.915 17.124 17.117 1.00 51.47 130 LYS A N 1
ATOM 1114 C CA . LYS A 1 130 ? -10.255 16.734 17.602 1.00 51.47 130 LYS A CA 1
ATOM 1115 C C . LYS A 1 130 ? -10.284 16.307 19.082 1.00 51.47 130 LYS A C 1
ATOM 1117 O O . LYS A 1 130 ? -11.309 15.800 19.532 1.00 51.47 130 LYS A O 1
ATOM 1122 N N . HIS A 1 131 ? -9.193 16.508 19.823 1.00 41.50 131 HIS A N 1
ATOM 1123 C CA . HIS A 1 131 ? -9.105 16.269 21.266 1.00 41.50 131 HIS A CA 1
ATOM 1124 C C . HIS A 1 131 ? -8.651 17.530 21.989 1.00 41.50 131 HIS A C 1
ATOM 1126 O O . HIS A 1 131 ? -7.675 18.147 21.504 1.00 41.50 131 HIS A O 1
#

Foldseek 3Di:
DDDQDPDDPLQPDDDGDDDDDDDPVNVVVCVVVVHDPVNVVVQLVCLQQQALPHDDDPVSVVSLVVVVVVCPPCVQDPSVRSVVLSVLSNVLRVPQDPPDDPVVNVVSVVVSSVVSVVSCCVRVVSRVVVD